Protein AF-A0A6J1XVR6-F1 (afdb_monomer)

Foldseek 3Di:
DVVVVVVVVVVVVVVVVVVPDDDDCVVLCPQLVVLVVVLVVLCVVCPPCSVPRSVPSVVSNVVSVVVVVPPVVVVVVVVVVVVVQVVVCVVPVDHDPPPPPPPPPDD

Mean predicted aligned error: 14.41 Å

Solvent-accessible surface area (backbone atoms only — not comparable to full-atom values): 6376 Å² total; per-residue (Å²): 123,74,68,61,58,55,52,53,53,50,49,52,55,53,53,60,66,62,68,78,75,81,80,80,57,67,71,73,43,45,64,52,55,50,35,49,50,54,33,52,50,42,40,68,76,40,50,95,49,22,81,71,74,35,48,66,40,47,49,53,34,50,52,52,50,49,57,57,68,67,33,66,69,59,50,53,54,55,49,51,53,52,51,52,54,51,49,49,28,72,74,68,72,54,77,70,89,74,68,63,78,68,75,78,83,78,126

InterPro domains:
  IPR013892 Cytochrome c oxidase biogenesis protein Cmc1-like [PF08583] (36-88)

Structure (mmCIF, N/CA/C/O backbone):
data_AF-A0A6J1XVR6-F1
#
_entry.id   AF-A0A6J1XVR6-F1
#
loop_
_atom_site.group_PDB
_atom_site.id
_atom_site.type_symbol
_atom_site.label_atom_id
_atom_site.label_alt_id
_atom_site.label_comp_id
_atom_site.label_asym_id
_atom_site.label_entity_id
_atom_site.label_seq_id
_atom_site.pdbx_PDB_ins_code
_atom_site.Cartn_x
_atom_site.Cartn_y
_atom_site.Cartn_z
_atom_site.occupancy
_atom_site.B_iso_or_equiv
_atom_site.auth_seq_id
_atom_site.auth_comp_id
_atom_site.auth_asym_id
_atom_site.auth_atom_id
_atom_site.pdbx_PDB_model_num
ATOM 1 N N . MET A 1 1 ? 13.854 24.428 33.984 1.00 55.12 1 MET A N 1
ATOM 2 C CA . MET A 1 1 ? 12.504 23.818 34.052 1.00 55.12 1 MET A CA 1
ATOM 3 C C . MET A 1 1 ? 11.944 23.381 32.690 1.00 55.12 1 MET A C 1
ATOM 5 O O . MET A 1 1 ? 11.298 22.349 32.642 1.00 55.12 1 MET A O 1
ATOM 9 N N . PHE A 1 2 ? 12.191 24.102 31.583 1.00 49.22 2 PHE A N 1
ATOM 10 C CA . PHE A 1 2 ? 11.648 23.761 30.248 1.00 49.22 2 PHE A CA 1
ATOM 11 C C . PHE A 1 2 ? 12.325 22.568 29.537 1.00 49.22 2 PHE A C 1
ATOM 13 O O . PHE A 1 2 ? 11.701 21.902 28.718 1.00 49.22 2 PHE A O 1
ATOM 20 N N . LEU A 1 3 ? 13.581 22.253 29.874 1.00 49.91 3 LEU A N 1
ATOM 21 C CA . LEU A 1 3 ? 14.343 21.172 29.227 1.00 49.91 3 LEU A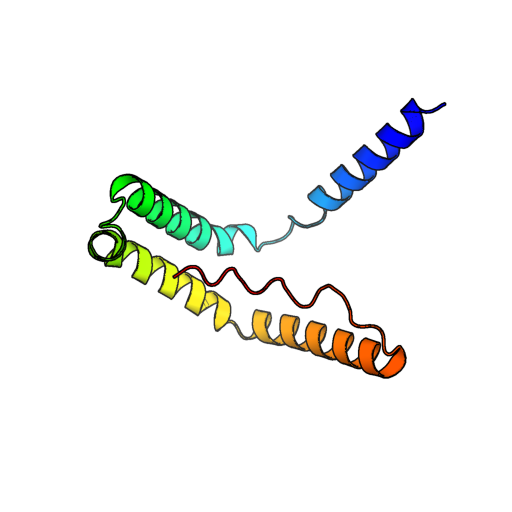 CA 1
ATOM 22 C C . LEU A 1 3 ? 13.936 19.757 29.682 1.00 49.91 3 LEU A C 1
ATOM 24 O O . LEU A 1 3 ? 14.099 18.806 28.925 1.00 49.91 3 LEU A O 1
ATOM 28 N N . PHE A 1 4 ? 13.342 19.609 30.873 1.00 51.22 4 PHE A N 1
ATOM 29 C CA . PHE A 1 4 ? 12.892 18.303 31.381 1.00 51.22 4 PHE A CA 1
ATOM 30 C C . PHE A 1 4 ? 11.621 17.798 30.681 1.00 51.22 4 PHE A C 1
ATOM 32 O O . PHE A 1 4 ? 11.489 16.603 30.428 1.00 51.22 4 PHE A O 1
ATOM 39 N N . PHE A 1 5 ? 10.713 18.703 30.305 1.00 51.16 5 PHE A N 1
ATOM 40 C CA . PHE A 1 5 ? 9.470 18.341 29.615 1.00 51.16 5 PHE A CA 1
ATOM 41 C C . PHE A 1 5 ? 9.711 17.860 28.180 1.00 51.16 5 PHE A C 1
ATOM 43 O O . PHE A 1 5 ? 9.079 16.901 27.739 1.00 51.16 5 PHE A O 1
ATOM 50 N N . LEU A 1 6 ? 10.664 18.468 27.467 1.00 56.34 6 LEU A N 1
ATOM 51 C CA . LEU A 1 6 ? 11.025 18.044 26.112 1.00 56.34 6 LEU A CA 1
ATOM 52 C C . LEU A 1 6 ? 11.727 16.681 26.102 1.00 56.34 6 LEU A C 1
ATOM 54 O O . LEU A 1 6 ? 11.472 15.877 25.209 1.00 56.34 6 LEU A O 1
ATOM 58 N N . TRP A 1 7 ? 12.549 16.382 27.112 1.00 54.12 7 TRP A N 1
ATOM 59 C CA . TRP A 1 7 ? 13.238 15.092 27.189 1.00 54.12 7 TRP A CA 1
ATOM 60 C C . TRP A 1 7 ? 12.288 13.939 27.545 1.00 54.12 7 TRP A C 1
ATOM 62 O O . TRP A 1 7 ? 12.365 12.872 26.938 1.00 54.12 7 TRP A O 1
ATOM 72 N N . GLY A 1 8 ? 11.314 14.180 28.431 1.00 63.34 8 GLY A N 1
ATOM 73 C CA . GLY A 1 8 ? 10.245 13.217 28.720 1.00 63.34 8 GLY A CA 1
ATOM 74 C C . GLY A 1 8 ? 9.364 12.929 27.501 1.00 63.34 8 GLY A C 1
ATOM 75 O O . GLY A 1 8 ? 9.086 11.770 27.196 1.00 63.34 8 GLY A O 1
ATOM 76 N N . TYR A 1 9 ? 8.990 13.965 26.743 1.00 62.47 9 TYR A N 1
ATOM 77 C CA . TYR A 1 9 ? 8.200 13.801 25.519 1.00 62.47 9 TYR A CA 1
ATOM 78 C C . TYR A 1 9 ? 8.978 13.045 24.428 1.00 62.47 9 TYR A C 1
ATOM 80 O O . TYR A 1 9 ? 8.428 12.176 23.751 1.00 62.47 9 TYR A O 1
ATOM 88 N N . PHE A 1 10 ? 10.281 13.311 24.305 1.00 62.94 10 PHE A N 1
ATOM 89 C CA . PHE A 1 10 ? 11.157 12.603 23.373 1.00 62.94 10 PHE A CA 1
ATOM 90 C C . PHE A 1 10 ? 11.314 11.119 23.738 1.00 62.94 10 PHE A C 1
ATOM 92 O O . PHE A 1 10 ? 11.259 10.270 22.851 1.00 62.94 10 PHE A O 1
ATOM 99 N N . TRP A 1 11 ? 11.423 10.785 25.029 1.00 56.62 11 TRP A N 1
ATOM 100 C CA . TRP A 1 11 ? 11.489 9.395 25.495 1.00 56.62 11 TRP A CA 1
ATOM 101 C C . TRP A 1 11 ? 10.161 8.653 25.283 1.00 56.62 11 TRP A C 1
ATOM 103 O O . TRP A 1 11 ? 10.166 7.512 24.831 1.00 56.62 11 TRP A O 1
ATOM 113 N N . VAL A 1 12 ? 9.012 9.300 25.505 1.00 60.44 12 VAL A N 1
ATOM 114 C CA . VAL A 1 12 ? 7.696 8.703 25.207 1.00 60.44 12 VAL A CA 1
ATOM 115 C C . VAL A 1 12 ? 7.548 8.415 23.707 1.00 60.44 12 VAL A C 1
ATOM 117 O O . VAL A 1 12 ? 7.119 7.322 23.338 1.00 60.44 12 VAL A O 1
ATOM 120 N N . ILE A 1 13 ? 7.982 9.328 22.830 1.00 60.88 13 ILE A N 1
ATOM 121 C CA . ILE A 1 13 ? 7.978 9.101 21.374 1.00 60.88 13 ILE A CA 1
ATOM 122 C C . ILE A 1 13 ? 8.949 7.976 20.972 1.00 60.88 13 ILE A C 1
ATOM 124 O O . ILE A 1 13 ? 8.601 7.145 20.127 1.00 60.88 13 ILE A O 1
ATOM 128 N N . LEU A 1 14 ? 10.141 7.905 21.579 1.00 51.47 14 LEU A N 1
ATOM 129 C CA . LEU A 1 14 ? 11.103 6.828 21.315 1.00 51.47 14 LEU A CA 1
ATOM 130 C C . LEU A 1 14 ? 10.565 5.458 21.771 1.00 51.47 14 LEU A C 1
ATOM 132 O O . LEU A 1 14 ? 10.710 4.469 21.053 1.00 51.47 14 LEU A O 1
ATOM 136 N N . SER A 1 15 ? 9.889 5.408 22.922 1.00 48.31 15 SER A N 1
ATOM 137 C CA . SER A 1 15 ? 9.290 4.186 23.472 1.00 48.31 15 SER A CA 1
ATOM 138 C C . SER A 1 15 ? 8.084 3.699 22.660 1.00 48.31 15 SER A C 1
ATOM 140 O O . SER A 1 15 ? 7.932 2.493 22.473 1.00 48.31 15 SER A O 1
ATOM 142 N N . ILE A 1 16 ? 7.272 4.605 22.097 1.00 52.44 16 ILE A N 1
ATOM 143 C CA . ILE A 1 16 ? 6.161 4.233 21.199 1.00 52.44 16 ILE A CA 1
ATOM 144 C C . ILE A 1 16 ? 6.688 3.622 19.888 1.00 52.44 16 ILE A C 1
ATOM 146 O O . ILE A 1 16 ? 6.123 2.642 19.404 1.00 52.44 16 ILE A O 1
ATOM 150 N N . LYS A 1 17 ? 7.798 4.128 19.327 1.00 47.62 17 LYS A N 1
ATOM 151 C CA . LYS A 1 17 ? 8.391 3.552 18.103 1.00 47.62 17 LYS A CA 1
ATOM 152 C C . LYS A 1 17 ? 9.010 2.166 18.314 1.00 47.62 17 LYS A C 1
ATOM 154 O O . LYS A 1 17 ? 9.011 1.364 17.386 1.00 47.62 17 LYS A O 1
ATOM 159 N N . HIS A 1 18 ? 9.517 1.867 19.510 1.00 41.91 18 HIS A N 1
ATOM 160 C CA . HIS A 1 18 ? 10.139 0.572 19.814 1.00 41.91 18 HIS A CA 1
ATOM 161 C C . HIS A 1 18 ? 9.139 -0.552 20.147 1.00 41.91 18 HIS A C 1
ATOM 163 O O . HIS A 1 18 ? 9.501 -1.723 20.040 1.00 41.91 18 HIS A O 1
ATOM 169 N N . GLY A 1 19 ? 7.893 -0.230 20.516 1.00 37.41 19 GLY A N 1
ATOM 170 C CA . GLY A 1 19 ? 6.878 -1.222 20.900 1.00 37.41 19 GLY A CA 1
ATOM 171 C C . GLY A 1 19 ? 6.181 -1.948 19.740 1.00 37.41 19 GLY A C 1
ATOM 172 O O . GLY A 1 19 ? 5.594 -3.000 19.960 1.00 37.41 19 GLY A O 1
ATOM 173 N N . ALA A 1 20 ? 6.254 -1.430 18.510 1.00 39.69 20 ALA A N 1
ATOM 174 C CA . ALA A 1 20 ? 5.499 -1.956 17.363 1.00 39.69 20 ALA A CA 1
ATOM 175 C C . ALA A 1 20 ? 6.274 -2.959 16.485 1.00 39.69 20 ALA A C 1
ATOM 177 O O . ALA A 1 20 ? 5.776 -3.375 15.443 1.00 39.69 20 ALA A O 1
ATOM 178 N N . LEU A 1 21 ? 7.501 -3.336 16.864 1.00 41.22 21 LEU A N 1
ATOM 179 C CA . LEU A 1 21 ? 8.387 -4.114 15.994 1.00 41.22 21 LEU A CA 1
ATOM 180 C C . LEU A 1 21 ? 9.072 -5.281 16.708 1.00 41.22 21 LEU A C 1
ATOM 182 O O . LEU A 1 21 ? 10.275 -5.471 16.566 1.00 41.22 21 LEU A O 1
ATOM 186 N N . LYS A 1 22 ? 8.345 -6.083 17.485 1.00 48.06 22 LYS A N 1
ATOM 187 C CA . LYS A 1 22 ? 8.851 -7.400 17.890 1.00 48.06 22 LYS A CA 1
ATOM 188 C C . LYS A 1 22 ? 7.714 -8.402 17.874 1.00 48.06 22 LYS A C 1
ATOM 190 O O . LYS A 1 22 ? 6.755 -8.216 18.610 1.00 48.06 22 LYS A O 1
ATOM 195 N N . ASN A 1 23 ? 7.860 -9.407 17.002 1.00 44.03 23 ASN A N 1
ATOM 196 C CA . ASN A 1 23 ? 7.479 -10.824 17.140 1.00 44.03 23 ASN A CA 1
ATOM 197 C C . ASN A 1 23 ? 7.080 -11.404 15.763 1.00 44.03 23 ASN A C 1
ATOM 199 O O . ASN A 1 23 ? 5.946 -11.279 15.321 1.00 44.03 23 ASN A O 1
ATOM 203 N N . GLY A 1 24 ? 8.032 -12.027 15.057 1.00 47.25 24 GLY A N 1
ATOM 204 C CA . GLY A 1 24 ? 7.768 -12.977 13.958 1.00 47.25 24 GLY A CA 1
ATOM 205 C C . GLY A 1 24 ? 7.404 -12.428 12.568 1.00 47.25 24 GLY A C 1
ATOM 206 O O . GLY A 1 24 ? 7.782 -13.041 11.576 1.00 47.25 24 GLY A O 1
ATOM 207 N N . VAL A 1 25 ? 6.756 -11.265 12.460 1.00 53.19 25 VAL A N 1
ATOM 208 C CA . VAL A 1 25 ? 6.247 -10.731 11.172 1.00 53.19 25 VAL A CA 1
ATOM 209 C C . VAL A 1 25 ? 7.355 -10.220 10.232 1.00 53.19 25 VAL A C 1
ATOM 211 O O . VAL A 1 25 ? 7.185 -10.202 9.014 1.00 53.19 25 VAL A O 1
ATOM 214 N N . LEU A 1 26 ? 8.528 -9.859 10.765 1.00 53.38 26 LEU A N 1
ATOM 215 C CA . LEU A 1 26 ? 9.610 -9.247 9.981 1.00 53.38 26 LEU A CA 1
ATOM 216 C C . LEU A 1 26 ? 10.154 -10.168 8.871 1.00 53.38 26 LEU A C 1
ATOM 218 O O . LEU A 1 26 ? 10.474 -9.687 7.788 1.00 53.38 26 LEU A O 1
ATOM 222 N N . TRP A 1 27 ? 10.213 -11.484 9.104 1.00 54.59 27 TRP A N 1
ATOM 223 C CA . TRP A 1 27 ? 10.646 -12.450 8.085 1.00 54.59 27 TRP A CA 1
ATOM 224 C C . TRP A 1 27 ? 9.603 -12.640 6.977 1.00 54.59 27 TRP A C 1
ATOM 226 O O . TRP A 1 27 ? 9.977 -12.814 5.823 1.00 54.59 27 TRP A O 1
ATOM 236 N N . ALA A 1 28 ? 8.309 -12.544 7.305 1.00 60.59 28 ALA A N 1
ATOM 237 C CA . ALA A 1 28 ? 7.220 -12.607 6.328 1.00 60.59 28 ALA A CA 1
ATOM 238 C C . ALA A 1 28 ? 7.121 -11.330 5.475 1.00 60.59 28 ALA A C 1
ATOM 240 O O . ALA A 1 28 ? 6.703 -11.391 4.325 1.00 60.59 28 ALA A O 1
ATOM 241 N N . PHE A 1 29 ? 7.550 -10.184 6.015 1.00 66.50 29 PHE A N 1
ATOM 242 C CA . PHE A 1 29 ? 7.607 -8.906 5.295 1.00 66.50 29 PHE A CA 1
ATOM 243 C C . PHE A 1 29 ? 8.882 -8.708 4.467 1.00 66.50 29 PHE A C 1
ATOM 245 O O . PHE A 1 29 ? 8.932 -7.825 3.611 1.00 66.50 29 PHE A O 1
ATOM 252 N N . LEU A 1 30 ? 9.918 -9.517 4.691 1.00 76.88 30 LEU A N 1
ATOM 253 C CA . LEU A 1 30 ? 11.196 -9.390 3.993 1.00 76.88 30 LEU A CA 1
ATOM 254 C C . LEU A 1 30 ? 11.078 -9.545 2.455 1.00 76.88 30 LEU A C 1
ATOM 256 O O . LEU A 1 30 ? 11.676 -8.737 1.740 1.00 76.88 30 LEU A O 1
ATOM 260 N N . PRO A 1 31 ? 10.282 -10.494 1.912 1.00 78.75 31 PRO A N 1
ATOM 261 C CA . PRO A 1 31 ? 10.045 -10.602 0.468 1.00 78.75 31 PRO A CA 1
ATOM 262 C C . PRO A 1 31 ? 9.286 -9.402 -0.114 1.00 78.75 31 PRO A C 1
ATOM 264 O O . PRO A 1 31 ? 9.579 -8.967 -1.232 1.00 78.75 31 PRO A O 1
ATOM 267 N N . LEU A 1 32 ? 8.346 -8.836 0.652 1.00 78.25 32 LEU A N 1
ATOM 268 C CA . LEU A 1 32 ? 7.606 -7.634 0.266 1.00 78.25 32 LEU A CA 1
ATOM 269 C C . LEU A 1 32 ? 8.544 -6.425 0.172 1.00 78.25 32 LEU A C 1
ATOM 271 O O . LEU A 1 32 ? 8.527 -5.704 -0.827 1.00 78.25 32 LEU A O 1
ATOM 275 N N . LEU A 1 33 ? 9.400 -6.240 1.184 1.00 82.25 33 LEU A N 1
ATOM 276 C CA . LEU A 1 33 ? 10.379 -5.154 1.228 1.00 82.25 33 LEU A CA 1
ATOM 277 C C . LEU A 1 33 ? 11.324 -5.214 0.020 1.00 82.25 33 LEU A C 1
ATOM 279 O O . LEU A 1 33 ? 11.577 -4.196 -0.619 1.00 82.25 33 LEU A O 1
ATOM 283 N N . ARG A 1 34 ? 11.778 -6.418 -0.347 1.00 84.69 34 ARG A N 1
ATOM 284 C CA . ARG A 1 34 ? 12.653 -6.611 -1.506 1.00 84.69 34 ARG A CA 1
ATOM 285 C C . ARG A 1 34 ? 11.954 -6.330 -2.838 1.00 84.69 34 ARG A C 1
ATOM 287 O O . ARG A 1 34 ? 12.493 -5.592 -3.656 1.00 84.69 34 ARG A O 1
ATOM 294 N N . SER A 1 35 ? 10.741 -6.851 -3.026 1.00 83.25 35 SER A N 1
ATOM 295 C CA . SER A 1 35 ? 9.947 -6.612 -4.244 1.00 83.25 35 SER A CA 1
ATOM 296 C C . SER A 1 35 ? 9.652 -5.120 -4.448 1.00 83.25 35 SER A C 1
ATOM 298 O O . SER A 1 35 ? 9.655 -4.620 -5.573 1.00 83.25 35 SER A O 1
ATOM 300 N N . TYR A 1 36 ? 9.436 -4.389 -3.351 1.00 86.06 36 TYR A N 1
ATOM 301 C CA . TYR A 1 36 ? 9.236 -2.942 -3.364 1.00 86.06 36 TYR A CA 1
ATOM 302 C C . TYR A 1 36 ? 10.511 -2.167 -3.732 1.00 86.06 36 TYR A C 1
ATOM 304 O O . TYR A 1 36 ? 10.448 -1.220 -4.522 1.00 86.06 36 TYR A O 1
ATOM 312 N N . GLU A 1 37 ? 11.669 -2.556 -3.191 1.00 87.12 37 GLU A N 1
ATOM 313 C CA . GLU A 1 37 ? 12.954 -1.940 -3.542 1.00 87.12 37 GLU A CA 1
ATOM 314 C C . GLU A 1 37 ? 13.301 -2.143 -5.021 1.00 87.12 37 GLU A C 1
ATOM 316 O O . GLU A 1 37 ? 13.677 -1.179 -5.693 1.00 87.12 37 GLU A O 1
ATOM 321 N N . ASP A 1 38 ? 13.104 -3.355 -5.548 1.00 87.56 38 ASP A N 1
ATOM 322 C CA . ASP A 1 38 ? 13.365 -3.682 -6.954 1.00 87.56 38 ASP A CA 1
ATOM 323 C C . ASP A 1 38 ? 12.449 -2.880 -7.899 1.00 87.56 38 ASP A C 1
ATOM 325 O O . ASP A 1 38 ? 12.917 -2.274 -8.870 1.00 87.56 38 ASP A O 1
ATOM 329 N N . PHE A 1 39 ? 11.155 -2.774 -7.571 1.00 86.25 39 PHE A N 1
ATOM 330 C CA . PHE A 1 39 ? 10.210 -1.936 -8.315 1.00 86.25 39 PHE A CA 1
ATOM 331 C C . PHE A 1 39 ? 10.579 -0.447 -8.252 1.00 86.25 39 PHE A C 1
ATOM 333 O O . PHE A 1 39 ? 10.598 0.237 -9.279 1.00 86.25 39 PHE A O 1
ATOM 340 N N . THR A 1 40 ? 10.925 0.059 -7.065 1.00 86.94 40 THR A N 1
ATOM 341 C CA . THR A 1 40 ? 11.313 1.465 -6.870 1.00 86.94 40 THR A CA 1
ATOM 342 C C . THR A 1 40 ? 12.587 1.800 -7.641 1.00 86.94 40 THR A C 1
ATOM 344 O O . THR A 1 40 ? 12.692 2.884 -8.220 1.00 86.94 40 THR A O 1
ATOM 347 N N . LYS A 1 41 ? 13.549 0.873 -7.680 1.00 90.38 41 LYS A N 1
ATOM 348 C CA . LYS A 1 41 ? 14.779 1.016 -8.458 1.00 90.38 41 LYS A CA 1
ATOM 349 C C . LYS A 1 41 ? 14.476 1.088 -9.954 1.00 90.38 41 LYS A C 1
ATOM 351 O O . LYS A 1 41 ? 14.873 2.054 -10.598 1.00 90.38 41 LYS A O 1
ATOM 356 N N . CYS A 1 42 ? 13.669 0.161 -10.476 1.00 87.44 42 CYS A N 1
ATOM 357 C CA . CYS A 1 42 ? 13.254 0.194 -11.879 1.00 87.44 42 CYS A CA 1
ATOM 358 C C . CYS A 1 42 ? 12.513 1.494 -12.240 1.00 87.44 42 CYS A C 1
ATOM 360 O O . CYS A 1 42 ? 12.760 2.077 -13.298 1.00 87.44 42 CYS A O 1
ATOM 362 N N . CYS A 1 43 ? 11.639 1.987 -11.354 1.00 85.44 43 CYS A N 1
ATOM 363 C CA . CYS A 1 43 ? 10.908 3.237 -11.566 1.00 85.44 43 CYS A CA 1
ATOM 364 C C . CYS A 1 43 ? 11.837 4.453 -11.655 1.00 85.44 43 CYS A C 1
ATOM 366 O O . CYS A 1 43 ? 11.643 5.308 -12.519 1.00 85.44 43 CYS A O 1
ATOM 368 N N . LYS A 1 44 ? 12.857 4.518 -10.791 1.00 86.50 44 LYS A N 1
ATOM 369 C CA . LYS A 1 44 ? 13.860 5.594 -10.808 1.00 86.50 44 LYS A CA 1
ATOM 370 C C . LYS A 1 44 ? 14.707 5.567 -12.080 1.00 86.50 44 LYS A C 1
ATOM 372 O O . LYS A 1 44 ? 14.963 6.625 -12.645 1.00 86.50 44 LYS A O 1
ATOM 377 N N . ASP A 1 45 ? 15.068 4.378 -12.556 1.00 87.44 45 ASP A N 1
ATOM 378 C CA . ASP A 1 45 ? 15.925 4.211 -13.737 1.00 87.44 45 ASP A CA 1
ATOM 379 C C . ASP A 1 45 ? 15.158 4.409 -15.060 1.00 87.44 45 ASP A C 1
ATOM 381 O O . ASP A 1 45 ? 15.719 4.849 -16.064 1.00 87.44 45 ASP A O 1
ATOM 385 N N . SER A 1 46 ? 13.860 4.093 -15.079 1.00 82.31 46 SER A N 1
ATOM 386 C CA . SER A 1 46 ? 13.038 4.100 -16.299 1.00 82.31 46 SER A CA 1
ATOM 387 C C . SER A 1 46 ? 12.338 5.433 -16.579 1.00 82.31 46 SER A C 1
ATOM 389 O O . SER A 1 46 ? 11.882 5.647 -17.708 1.00 82.31 46 SER A O 1
ATOM 391 N N . GLY A 1 47 ? 12.233 6.317 -15.579 1.00 81.88 47 GLY A N 1
ATOM 392 C CA . GLY A 1 47 ? 11.554 7.609 -15.697 1.00 81.88 47 GLY A CA 1
ATOM 393 C C . GLY A 1 47 ? 10.159 7.466 -16.313 1.00 81.88 47 GLY A C 1
ATOM 394 O O . GLY A 1 47 ? 9.392 6.591 -15.932 1.00 81.88 47 GLY A O 1
ATOM 395 N N . ILE A 1 48 ? 9.849 8.259 -17.341 1.00 79.62 48 ILE A N 1
ATOM 396 C CA . ILE A 1 48 ? 8.537 8.271 -18.025 1.00 79.62 48 ILE A CA 1
ATOM 397 C C . ILE A 1 48 ? 8.150 6.897 -18.620 1.00 79.62 48 ILE A C 1
ATOM 399 O O . ILE A 1 48 ? 6.968 6.589 -18.759 1.00 79.62 48 ILE A O 1
ATOM 403 N N . LEU A 1 49 ? 9.121 6.032 -18.939 1.00 80.38 49 LEU A N 1
ATOM 404 C CA . LEU A 1 49 ? 8.870 4.703 -19.516 1.00 80.38 49 LEU A CA 1
ATOM 405 C C . LEU A 1 49 ? 8.672 3.599 -18.462 1.00 80.38 49 LEU A C 1
ATOM 407 O O . LEU A 1 49 ? 8.589 2.420 -18.821 1.00 80.38 49 LEU A O 1
ATOM 411 N N . MET A 1 50 ? 8.566 3.957 -17.177 1.00 80.38 50 MET A N 1
ATOM 412 C CA . MET A 1 50 ? 8.388 3.028 -16.051 1.00 80.38 50 MET A CA 1
ATOM 413 C C . MET A 1 50 ? 7.233 2.042 -16.250 1.00 80.38 50 MET A C 1
ATOM 415 O O . MET A 1 50 ? 7.385 0.850 -16.004 1.00 80.38 50 MET A O 1
ATOM 419 N N . VAL A 1 51 ? 6.103 2.500 -16.792 1.00 77.50 51 VAL A N 1
ATOM 420 C CA . VAL A 1 51 ? 4.906 1.668 -16.974 1.00 77.50 51 VAL A CA 1
ATOM 421 C C . VAL A 1 51 ? 5.134 0.547 -17.992 1.00 77.50 51 VAL A C 1
ATOM 423 O O . VAL A 1 51 ? 4.485 -0.489 -17.908 1.00 77.50 51 VAL A O 1
ATOM 426 N N . VAL A 1 52 ? 6.045 0.718 -18.951 1.00 81.69 52 VAL A N 1
ATOM 427 C CA . VAL A 1 52 ? 6.333 -0.298 -19.977 1.00 81.69 52 VAL A CA 1
ATOM 428 C C . VAL A 1 52 ? 7.508 -1.177 -19.558 1.00 81.69 52 VAL A C 1
ATOM 430 O O . VAL A 1 52 ? 7.431 -2.396 -19.691 1.00 81.69 52 VAL A O 1
ATOM 433 N N . LYS A 1 53 ? 8.576 -0.572 -19.026 1.00 81.94 53 LYS A N 1
ATOM 434 C CA . LYS A 1 53 ? 9.808 -1.290 -18.679 1.00 81.94 53 LYS A CA 1
ATOM 435 C C . LYS A 1 53 ? 9.704 -2.068 -17.368 1.00 81.94 53 LYS A C 1
ATOM 437 O O . LYS A 1 53 ? 10.218 -3.175 -17.308 1.00 81.94 53 LYS A O 1
ATOM 442 N N . CYS A 1 54 ? 8.978 -1.550 -16.376 1.00 88.81 54 CYS A N 1
ATOM 443 C CA . CYS A 1 54 ? 8.893 -2.145 -15.037 1.00 88.81 54 CYS A CA 1
ATOM 444 C C . CYS A 1 54 ? 7.688 -3.080 -14.850 1.00 88.81 54 CYS A C 1
ATOM 446 O O . CYS A 1 54 ? 7.187 -3.260 -13.738 1.00 88.81 54 CYS A O 1
ATOM 448 N N . ARG A 1 55 ? 7.143 -3.639 -15.942 1.00 86.81 55 ARG A N 1
ATOM 449 C CA . ARG A 1 55 ? 5.942 -4.495 -15.894 1.00 86.81 55 ARG A CA 1
ATOM 450 C C . ARG A 1 55 ? 6.162 -5.760 -15.070 1.00 86.81 55 ARG A C 1
ATOM 452 O O . ARG A 1 55 ? 5.238 -6.187 -14.385 1.00 86.81 55 ARG A O 1
ATOM 459 N N . LYS A 1 56 ? 7.364 -6.330 -15.141 1.00 88.75 56 LYS A N 1
ATOM 460 C CA . LYS A 1 56 ? 7.731 -7.583 -14.475 1.00 88.75 56 LYS A CA 1
ATOM 461 C C . LYS A 1 56 ? 7.883 -7.394 -12.964 1.00 88.75 56 LYS A C 1
ATOM 463 O O . LYS A 1 56 ? 7.396 -8.192 -12.173 1.00 88.75 56 LYS A O 1
ATOM 468 N N . GLU A 1 57 ? 8.533 -6.312 -12.568 1.00 87.38 57 GLU A N 1
ATOM 469 C CA . GLU A 1 57 ? 8.738 -5.917 -11.178 1.00 87.38 57 GLU A CA 1
ATOM 470 C C . GLU A 1 57 ? 7.395 -5.529 -10.547 1.00 87.38 57 GLU A C 1
ATOM 472 O O . GLU A 1 57 ? 7.102 -5.910 -9.417 1.00 87.38 57 GLU A O 1
ATOM 477 N N . ASN A 1 58 ? 6.531 -4.852 -11.313 1.00 86.44 58 ASN A N 1
ATOM 478 C CA . ASN A 1 58 ? 5.180 -4.513 -10.875 1.00 86.44 58 ASN A CA 1
ATOM 479 C C . ASN A 1 58 ? 4.285 -5.753 -10.704 1.00 86.44 58 ASN A C 1
ATOM 481 O O . ASN A 1 58 ? 3.529 -5.827 -9.737 1.00 86.44 58 ASN A O 1
ATOM 485 N N . SER A 1 59 ? 4.355 -6.745 -11.604 1.00 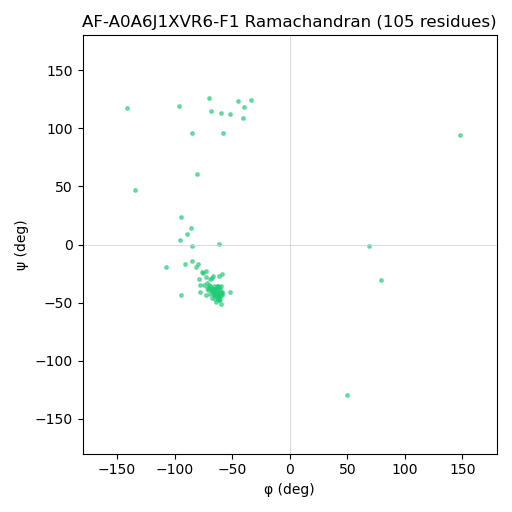87.44 59 SER A N 1
ATOM 486 C CA . SER A 1 59 ? 3.576 -7.982 -11.443 1.00 87.44 59 SER A CA 1
ATOM 487 C C . SER A 1 59 ? 4.026 -8.770 -10.214 1.00 87.44 59 SER A C 1
ATOM 489 O O . SER A 1 59 ? 3.178 -9.170 -9.423 1.00 87.44 59 SER A O 1
ATOM 491 N N . ALA A 1 60 ? 5.339 -8.891 -9.991 1.00 87.62 60 ALA A N 1
ATOM 492 C CA . ALA A 1 60 ? 5.887 -9.559 -8.810 1.00 87.62 60 ALA A CA 1
ATOM 493 C C . ALA A 1 60 ? 5.480 -8.858 -7.499 1.00 87.62 60 ALA A C 1
ATOM 495 O O . ALA A 1 60 ? 5.033 -9.507 -6.552 1.00 87.62 60 ALA A O 1
ATOM 496 N N . LEU A 1 61 ? 5.559 -7.522 -7.458 1.00 87.00 61 LEU A N 1
ATOM 497 C CA . LEU A 1 61 ? 5.104 -6.737 -6.309 1.00 87.00 61 LEU A CA 1
ATOM 498 C C . LEU A 1 61 ? 3.600 -6.920 -6.064 1.00 87.00 61 LEU A C 1
ATOM 500 O O . LEU A 1 61 ? 3.172 -7.110 -4.924 1.00 87.00 61 LEU A O 1
ATOM 504 N N . LYS A 1 62 ? 2.794 -6.894 -7.132 1.00 85.88 62 LYS A N 1
ATOM 505 C CA . LYS A 1 62 ? 1.343 -7.072 -7.047 1.00 85.88 62 LYS A CA 1
ATOM 506 C C . LYS A 1 62 ? 0.968 -8.461 -6.541 1.00 85.88 62 LYS A C 1
ATOM 508 O O . LYS A 1 62 ? 0.064 -8.566 -5.716 1.00 85.88 62 LYS A O 1
ATOM 513 N N . GLU A 1 63 ? 1.641 -9.508 -7.002 1.00 87.12 63 GLU A N 1
ATOM 514 C CA . GLU A 1 63 ? 1.421 -10.881 -6.537 1.00 87.12 63 GLU A CA 1
ATOM 515 C C . GLU A 1 63 ? 1.735 -11.019 -5.044 1.00 87.12 63 GLU A C 1
ATOM 517 O O . GLU A 1 63 ? 0.904 -11.527 -4.290 1.00 87.12 63 GLU A O 1
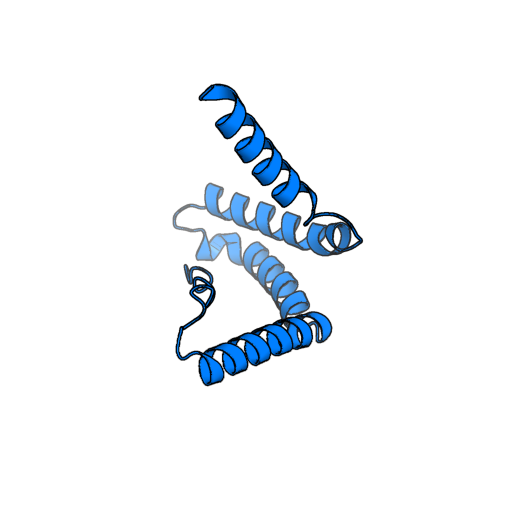ATOM 522 N N . CYS A 1 64 ? 2.872 -10.476 -4.598 1.00 84.75 64 CYS A N 1
ATOM 523 C CA . CYS A 1 64 ? 3.257 -10.486 -3.188 1.00 84.75 64 CYS A CA 1
ATOM 524 C C . CYS A 1 64 ? 2.239 -9.738 -2.309 1.00 84.75 64 CYS A C 1
ATOM 526 O O . CYS A 1 64 ? 1.765 -10.281 -1.312 1.00 84.75 64 CYS 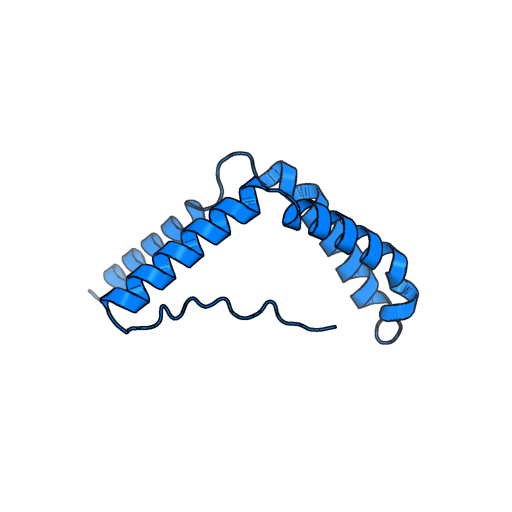A O 1
ATOM 528 N N . LEU A 1 65 ? 1.823 -8.532 -2.712 1.00 82.69 65 LEU A N 1
ATOM 529 C CA . LEU A 1 65 ? 0.781 -7.776 -2.008 1.00 82.69 65 LEU A CA 1
ATOM 530 C C . LEU A 1 65 ? -0.548 -8.535 -1.970 1.00 82.69 65 LEU A C 1
ATOM 532 O O . LEU A 1 65 ? -1.191 -8.599 -0.927 1.00 82.69 65 LEU A O 1
ATOM 536 N N . THR A 1 66 ? -0.956 -9.127 -3.094 1.00 83.25 66 THR A N 1
ATOM 537 C CA . THR A 1 66 ? -2.224 -9.864 -3.199 1.00 83.25 66 THR A CA 1
ATOM 538 C C . THR A 1 66 ? -2.238 -11.078 -2.272 1.00 83.25 66 THR A C 1
ATOM 540 O O . THR A 1 66 ? -3.263 -11.351 -1.653 1.00 83.25 66 THR A O 1
ATOM 543 N N . ALA A 1 67 ? -1.105 -11.767 -2.111 1.00 84.06 67 ALA A N 1
ATOM 544 C CA . ALA A 1 67 ? -0.981 -12.865 -1.157 1.00 84.06 67 ALA A CA 1
ATOM 545 C C . ALA A 1 67 ? -1.237 -12.407 0.289 1.00 84.06 67 ALA A C 1
ATOM 547 O O . ALA A 1 67 ? -1.966 -13.079 1.013 1.00 84.06 67 ALA A O 1
ATOM 548 N N . HIS A 1 68 ? -0.715 -11.241 0.685 1.00 75.81 68 HIS A N 1
ATOM 549 C CA . HIS A 1 68 ? -0.967 -10.672 2.014 1.00 75.81 68 HIS A CA 1
ATOM 550 C C . HIS A 1 68 ? -2.404 -10.161 2.185 1.00 75.81 68 HIS 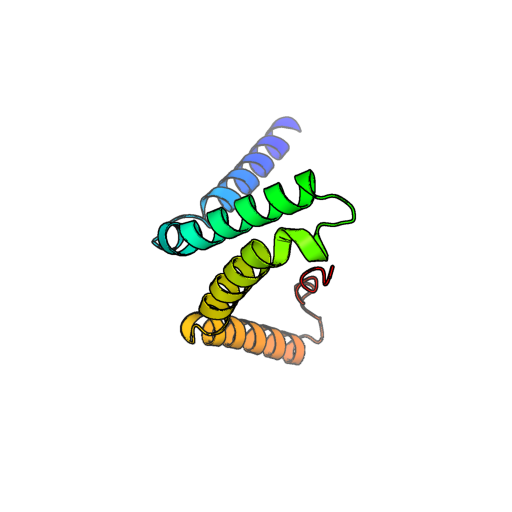A C 1
ATOM 552 O O . HIS A 1 68 ? -3.000 -10.358 3.238 1.00 75.81 68 HIS A O 1
ATOM 558 N N . TYR A 1 69 ? -2.990 -9.536 1.160 1.00 73.12 69 TYR A N 1
ATOM 559 C CA . TYR A 1 69 ? -4.383 -9.076 1.218 1.00 73.12 69 TYR A CA 1
ATOM 560 C C . TYR A 1 69 ? -5.397 -10.222 1.279 1.00 73.12 69 TYR A C 1
ATOM 562 O O . TYR A 1 69 ? -6.476 -10.046 1.841 1.00 73.12 69 TYR A O 1
ATOM 570 N N . ASN A 1 70 ? -5.059 -11.379 0.709 1.00 78.31 70 ASN A N 1
ATOM 571 C CA . ASN A 1 70 ? -5.899 -12.572 0.743 1.00 78.31 70 ASN A CA 1
ATOM 572 C C . ASN A 1 70 ? -5.705 -13.410 2.016 1.00 78.31 70 ASN A C 1
ATOM 574 O O . ASN A 1 70 ? -6.380 -14.428 2.160 1.00 78.31 70 ASN A O 1
ATOM 578 N N . ASP A 1 71 ? -4.804 -13.015 2.924 1.00 81.31 71 ASP A N 1
ATOM 579 C CA . ASP A 1 71 ? -4.630 -13.704 4.198 1.00 81.31 71 ASP A CA 1
ATOM 580 C C . ASP A 1 71 ? -5.877 -13.487 5.082 1.00 81.31 71 ASP A C 1
ATOM 582 O O . ASP A 1 71 ? -6.169 -12.352 5.486 1.00 81.31 71 ASP A O 1
ATOM 586 N N . PRO A 1 72 ? -6.640 -14.550 5.402 1.00 80.44 72 PRO A N 1
ATOM 587 C CA . PRO A 1 72 ? -7.851 -14.432 6.208 1.00 80.44 72 PRO A CA 1
ATOM 588 C C . PRO A 1 72 ? -7.578 -13.897 7.619 1.00 80.44 72 PRO A C 1
ATOM 590 O O . PRO A 1 72 ? -8.460 -13.260 8.198 1.00 80.44 72 PRO A O 1
ATOM 593 N N . ALA A 1 73 ? -6.373 -14.106 8.166 1.00 82.06 73 ALA A N 1
ATOM 594 C CA . ALA A 1 73 ? -6.014 -13.584 9.483 1.00 82.06 73 ALA A CA 1
ATOM 595 C C . ALA A 1 73 ? -5.970 -12.047 9.485 1.00 82.06 73 ALA A C 1
ATOM 597 O O . ALA A 1 73 ? -6.533 -11.410 10.376 1.00 82.06 73 ALA A O 1
ATOM 598 N N . PHE A 1 74 ? -5.373 -11.454 8.448 1.00 77.69 74 PHE A N 1
ATOM 599 C CA . PHE A 1 74 ? -5.295 -10.002 8.289 1.00 77.69 74 PHE A CA 1
ATOM 600 C C . PHE A 1 74 ? -6.677 -9.375 8.055 1.00 77.69 74 PHE A C 1
ATOM 602 O O . PHE A 1 74 ? -7.008 -8.336 8.633 1.00 77.69 74 PHE A O 1
ATOM 609 N N . TYR A 1 75 ? -7.515 -10.026 7.241 1.00 78.50 75 TYR A N 1
ATOM 610 C CA . TYR A 1 75 ? -8.870 -9.548 6.971 1.00 78.50 75 TYR A CA 1
ATOM 611 C C . TYR A 1 75 ? -9.737 -9.504 8.236 1.00 78.50 75 TYR A C 1
ATOM 613 O O . TYR A 1 75 ? -10.407 -8.499 8.484 1.00 78.50 75 TYR A O 1
ATOM 621 N N . GLU A 1 76 ? -9.724 -10.568 9.044 1.00 85.94 76 GLU A N 1
ATOM 622 C CA . GLU A 1 76 ? -10.527 -10.616 10.269 1.00 85.94 76 GLU A CA 1
ATOM 623 C C . GLU A 1 76 ? -10.040 -9.607 11.318 1.00 85.94 76 GLU A C 1
ATOM 625 O O . GLU A 1 76 ? -10.869 -8.950 11.947 1.00 85.94 76 GLU A O 1
ATOM 630 N N . GLU A 1 77 ? -8.728 -9.389 11.456 1.00 83.62 77 GLU A N 1
ATOM 631 C CA . GLU A 1 77 ? -8.191 -8.349 12.345 1.00 83.62 77 GLU A CA 1
ATOM 632 C C . GLU A 1 77 ? -8.693 -6.950 11.944 1.00 83.62 77 GLU A C 1
ATOM 634 O O . GLU A 1 77 ? -9.294 -6.238 12.757 1.00 83.62 77 GLU A O 1
ATOM 639 N N . CYS A 1 78 ? -8.547 -6.591 10.664 1.00 82.62 78 CYS A N 1
ATOM 640 C CA . CYS A 1 78 ? -9.021 -5.313 10.126 1.00 82.62 78 CYS A CA 1
ATOM 641 C C . CYS A 1 78 ? -10.544 -5.152 10.254 1.00 82.62 78 CYS A C 1
ATOM 643 O O . CYS A 1 78 ? -11.052 -4.061 10.527 1.00 82.62 78 CYS A O 1
ATOM 645 N N . LYS A 1 79 ? -11.297 -6.238 10.064 1.00 85.81 79 LYS A N 1
ATOM 646 C CA . LYS A 1 79 ? -12.756 -6.253 10.207 1.00 85.81 79 LYS A CA 1
ATOM 647 C C . LYS A 1 79 ? -13.180 -6.008 11.651 1.00 85.81 79 LYS A C 1
ATOM 649 O O . LYS A 1 79 ? -14.100 -5.223 11.878 1.00 85.81 79 LYS A O 1
ATOM 654 N N . MET A 1 80 ? -12.515 -6.633 12.617 1.00 88.12 80 MET A N 1
ATOM 655 C CA . MET A 1 80 ? -12.803 -6.418 14.035 1.00 88.12 80 MET A CA 1
ATOM 656 C C . MET A 1 80 ? -12.494 -4.981 14.462 1.00 88.12 80 MET A C 1
ATOM 658 O O . MET A 1 80 ? -13.305 -4.368 15.161 1.00 88.12 80 MET A O 1
ATOM 662 N N . GLU A 1 81 ? -11.383 -4.411 13.990 1.00 85.00 81 GLU A N 1
ATOM 663 C CA . GLU A 1 81 ? -11.055 -3.001 14.227 1.00 85.00 81 GLU A CA 1
ATOM 664 C C . GLU A 1 81 ? -12.122 -2.069 13.628 1.00 85.00 81 GLU A C 1
ATOM 666 O O . GLU A 1 81 ? -12.665 -1.215 14.332 1.00 85.00 81 GLU A O 1
ATOM 671 N N . TYR A 1 82 ? -12.523 -2.298 12.372 1.00 81.81 82 TYR A N 1
ATOM 672 C CA . TYR A 1 82 ? -13.578 -1.525 11.709 1.00 81.81 82 TYR A CA 1
ATOM 673 C C . TYR A 1 82 ? -14.925 -1.589 12.448 1.00 81.81 82 TYR A C 1
ATOM 675 O O . TYR A 1 82 ? -15.615 -0.575 12.595 1.00 81.81 82 TYR A O 1
ATOM 683 N N . LEU A 1 83 ? -15.326 -2.777 12.913 1.00 88.44 83 LEU A N 1
ATOM 684 C CA . LEU A 1 83 ? -16.576 -2.954 13.656 1.00 88.44 83 LEU A CA 1
ATOM 685 C C . LEU A 1 83 ? -16.543 -2.204 14.988 1.00 88.44 83 LEU A C 1
ATOM 687 O O . LEU A 1 83 ? -17.512 -1.518 15.320 1.00 88.44 83 LEU A O 1
ATOM 691 N N . LYS A 1 84 ? -15.418 -2.263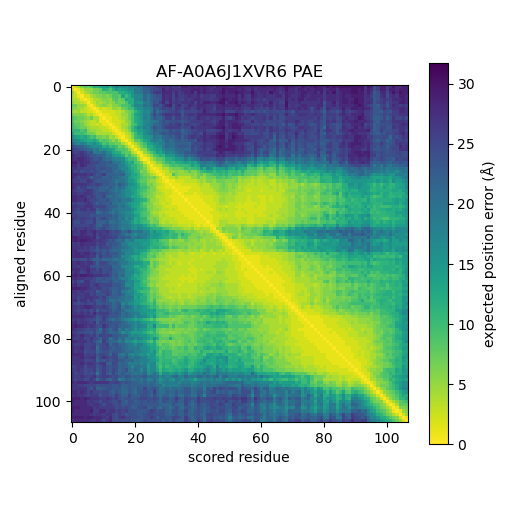 15.703 1.00 88.81 84 LYS A N 1
ATOM 692 C CA . LYS A 1 84 ? -15.223 -1.536 16.958 1.00 88.81 84 LYS A CA 1
ATOM 693 C C . LYS A 1 84 ? -15.325 -0.022 16.759 1.00 88.81 84 LYS A C 1
ATOM 695 O O . LYS A 1 84 ? -16.087 0.634 17.468 1.00 88.81 84 LYS A O 1
ATOM 700 N N . GLU A 1 85 ? -14.650 0.526 15.748 1.00 84.25 85 GLU A N 1
ATOM 701 C CA . GLU A 1 85 ? -14.757 1.954 15.415 1.00 84.25 85 GLU A CA 1
ATOM 702 C C . GLU A 1 85 ? -16.197 2.351 15.055 1.00 84.25 85 GLU A C 1
ATOM 704 O O . GLU A 1 85 ? -16.682 3.421 15.433 1.00 84.25 85 GLU A O 1
ATOM 709 N N . ARG A 1 86 ? -16.921 1.478 14.343 1.00 86.62 86 ARG A N 1
ATOM 710 C CA . ARG A 1 86 ? -18.322 1.716 13.977 1.00 86.62 86 ARG A CA 1
ATOM 711 C C . ARG A 1 86 ? -19.242 1.725 15.197 1.00 86.62 86 ARG A C 1
ATOM 713 O O . ARG A 1 86 ? -20.180 2.523 15.242 1.00 86.62 86 ARG A O 1
ATOM 720 N N . GLU A 1 87 ? -19.012 0.852 16.170 1.00 89.38 87 GLU A N 1
ATOM 721 C CA . GLU A 1 87 ? -19.751 0.855 17.434 1.00 89.38 87 GLU A CA 1
ATOM 722 C C . GLU A 1 87 ? -19.470 2.112 18.257 1.00 89.38 87 GLU A C 1
ATOM 724 O O . GLU A 1 87 ? -20.400 2.717 18.792 1.00 89.38 87 GLU A O 1
ATOM 729 N N . GLU A 1 88 ? -18.212 2.544 18.320 1.00 87.56 88 GLU A N 1
ATOM 730 C CA . GLU A 1 88 ? -17.812 3.786 18.986 1.00 87.56 88 GLU A CA 1
ATOM 731 C C . GLU A 1 88 ? -18.461 5.007 18.321 1.00 87.56 88 GLU A C 1
ATOM 733 O O . GLU A 1 88 ? -19.003 5.871 19.018 1.00 87.56 88 GLU A O 1
ATOM 738 N N . PHE A 1 89 ? -18.518 5.037 16.985 1.00 87.44 89 PHE A N 1
ATOM 739 C CA . PHE A 1 89 ? -19.237 6.070 16.239 1.00 87.44 89 PHE A CA 1
ATOM 740 C C . PHE A 1 89 ? -20.742 6.058 16.534 1.00 87.44 89 PHE A C 1
ATOM 742 O O . PHE A 1 89 ? -21.335 7.115 16.729 1.00 87.44 89 PHE A O 1
ATOM 749 N N . ARG A 1 90 ? -21.372 4.878 16.622 1.00 86.88 90 ARG A N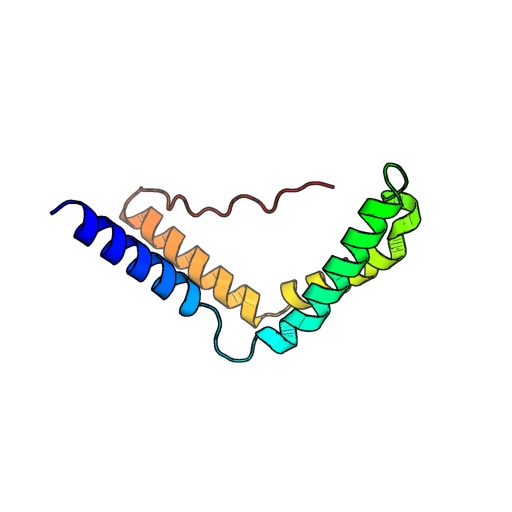 1
ATOM 750 C CA . ARG A 1 90 ? -22.796 4.760 16.989 1.00 86.88 90 ARG A CA 1
ATOM 751 C C . ARG A 1 90 ? -23.082 5.256 18.407 1.00 86.88 90 ARG A C 1
ATOM 753 O O . ARG A 1 90 ? -24.147 5.817 18.633 1.00 86.88 90 ARG A O 1
ATOM 760 N N . LYS A 1 91 ? -22.155 5.042 19.346 1.00 89.88 91 LYS A N 1
ATOM 761 C CA . LYS A 1 91 ? -22.299 5.456 20.752 1.00 89.88 91 LYS A CA 1
ATOM 762 C C . LYS A 1 91 ? -22.036 6.947 20.961 1.00 89.88 91 LYS A C 1
ATOM 764 O O . LYS A 1 91 ? -22.731 7.578 21.745 1.00 89.88 91 LYS A O 1
ATOM 769 N N . THR A 1 92 ? -21.020 7.496 20.297 1.00 87.88 92 THR A N 1
ATOM 770 C CA . THR A 1 92 ? -20.511 8.850 20.583 1.00 87.88 92 THR A CA 1
ATOM 771 C C . THR A 1 92 ? -20.854 9.880 19.511 1.00 87.88 92 THR A C 1
ATOM 773 O O . THR A 1 92 ? -20.783 11.076 19.774 1.00 87.88 92 THR A O 1
ATOM 776 N N . GLY A 1 93 ? -21.196 9.448 18.294 1.00 82.50 93 GLY A N 1
ATOM 777 C CA . GLY A 1 93 ? -21.404 10.321 17.134 1.00 82.50 93 GLY A CA 1
ATOM 778 C C . GLY A 1 93 ? -20.126 10.980 16.598 1.00 82.50 93 GLY A C 1
ATOM 779 O O . GLY A 1 93 ? -20.186 11.707 15.606 1.00 82.50 93 GLY A O 1
ATOM 780 N N . ILE A 1 94 ? -18.966 10.739 17.218 1.00 81.12 94 ILE A N 1
ATOM 781 C CA . ILE A 1 94 ? -17.696 11.362 16.842 1.00 81.12 94 ILE A CA 1
ATOM 782 C C . ILE A 1 94 ? -16.939 10.400 15.923 1.00 81.12 94 ILE A C 1
ATOM 784 O O . ILE A 1 94 ? -16.622 9.284 16.333 1.00 81.12 94 ILE A O 1
ATOM 788 N N . PRO A 1 95 ? -16.632 10.790 14.673 1.00 74.50 95 PRO A N 1
ATOM 789 C CA . PRO A 1 95 ? -15.881 9.933 13.771 1.00 74.50 95 PRO A CA 1
ATOM 790 C C . PRO A 1 95 ? -14.434 9.809 14.247 1.00 74.50 95 PRO A C 1
ATOM 792 O O . PRO A 1 95 ? -13.728 10.812 14.397 1.00 74.50 95 PRO A O 1
ATOM 795 N N . THR A 1 96 ? -13.958 8.576 14.412 1.00 71.06 96 THR A N 1
ATOM 796 C CA . THR A 1 96 ? -12.534 8.305 14.600 1.00 71.06 96 THR A CA 1
ATOM 797 C C . THR A 1 96 ? -11.800 8.823 13.360 1.00 71.06 96 THR A C 1
ATOM 799 O O . THR A 1 96 ? -11.985 8.330 12.247 1.00 71.06 96 THR A O 1
ATOM 802 N N . LYS A 1 97 ? -10.967 9.863 13.519 1.00 63.28 97 LYS A N 1
ATOM 803 C CA . LYS A 1 97 ? -10.184 10.491 12.426 1.00 63.28 97 LYS A CA 1
ATOM 804 C C . LYS A 1 97 ? -9.185 9.533 11.749 1.00 63.28 97 LYS A C 1
ATOM 806 O O . LYS A 1 97 ? -8.479 9.938 10.833 1.00 63.28 97 LYS A O 1
ATOM 811 N N . LYS A 1 98 ? -9.138 8.274 12.190 1.00 59.97 98 LYS A N 1
ATOM 812 C CA . LYS A 1 98 ? -8.333 7.176 11.658 1.00 59.97 98 LYS A CA 1
ATOM 813 C C . LYS A 1 98 ? -8.992 6.427 10.502 1.00 59.97 98 LYS A C 1
ATOM 815 O O . LYS A 1 98 ? -8.502 5.36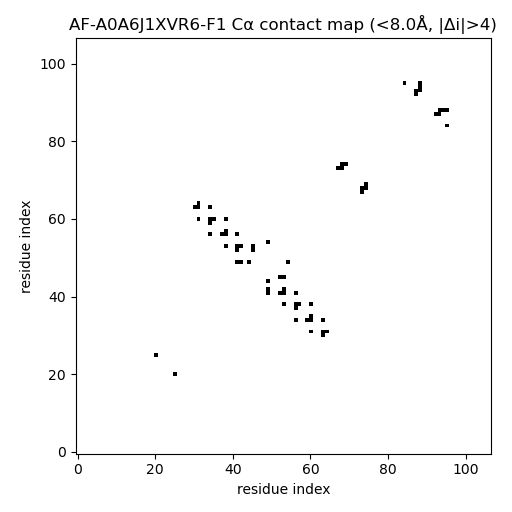4 10.150 1.00 59.97 98 LYS A O 1
ATOM 820 N N . ARG A 1 99 ? -10.054 6.959 9.874 1.00 55.66 99 ARG A N 1
ATOM 821 C CA . ARG A 1 99 ? -10.506 6.441 8.573 1.00 55.66 99 ARG A CA 1
ATOM 822 C C . ARG A 1 99 ? -9.320 6.572 7.623 1.00 55.66 99 ARG A C 1
ATOM 824 O O . ARG A 1 99 ? -9.056 7.676 7.151 1.00 55.66 99 ARG A O 1
ATOM 831 N N . LEU A 1 100 ? -8.578 5.472 7.488 1.00 57.44 100 LEU A N 1
ATOM 832 C CA . LEU A 1 100 ? -7.255 5.361 6.891 1.00 57.44 100 LEU A CA 1
ATOM 833 C C . LEU A 1 100 ? -7.139 6.360 5.751 1.00 57.44 100 LEU A C 1
ATOM 835 O O . LEU A 1 100 ? -7.997 6.364 4.862 1.00 57.44 100 LEU A O 1
ATOM 839 N N . GLN A 1 101 ? -6.118 7.227 5.808 1.00 51.59 101 GLN A N 1
ATOM 840 C CA . GLN A 1 101 ? -5.641 7.925 4.617 1.00 51.59 101 GLN A CA 1
ATOM 841 C C . GLN A 1 101 ? -5.665 6.875 3.517 1.00 51.59 101 GLN A C 1
ATOM 843 O O . GLN A 1 101 ? -4.945 5.881 3.626 1.00 51.59 101 GLN A O 1
ATOM 848 N N . LYS A 1 102 ? -6.603 7.014 2.566 1.00 49.28 102 LYS A N 1
ATOM 849 C CA . LYS A 1 102 ? -6.733 6.083 1.448 1.00 49.28 102 LYS A CA 1
ATOM 850 C C . LYS A 1 102 ? -5.311 5.867 0.965 1.00 49.28 102 LYS A C 1
ATOM 852 O O . LYS A 1 102 ? -4.646 6.877 0.721 1.00 49.28 102 LYS A O 1
ATOM 857 N N . LEU A 1 103 ? -4.842 4.612 0.926 1.00 51.62 103 LEU A N 1
ATOM 858 C CA . LEU A 1 103 ? -3.548 4.293 0.322 1.00 51.62 103 LEU A CA 1
ATOM 859 C C . LEU A 1 103 ? -3.450 5.164 -0.929 1.00 51.62 103 LEU A C 1
ATOM 861 O O . LEU A 1 103 ? -4.396 5.100 -1.729 1.00 51.62 103 LEU A O 1
ATOM 865 N N . PRO A 1 104 ? -2.452 6.069 -1.023 1.00 42.16 104 PRO A N 1
ATOM 866 C CA . PRO A 1 104 ? -2.404 7.034 -2.102 1.00 42.16 104 PRO A CA 1
ATOM 867 C C . PRO A 1 104 ? -2.536 6.234 -3.382 1.00 42.16 104 PRO A C 1
ATOM 869 O O . PRO A 1 104 ? -1.708 5.383 -3.694 1.00 42.16 104 PRO A O 1
ATOM 872 N N . THR A 1 105 ? -3.662 6.425 -4.060 1.00 46.97 105 THR A N 1
ATOM 873 C CA . THR A 1 105 ? -3.979 5.710 -5.286 1.00 46.97 105 THR A CA 1
ATOM 874 C C . THR A 1 105 ? -3.223 6.434 -6.391 1.00 46.97 105 THR A C 1
ATOM 876 O O . THR A 1 105 ? -3.827 7.049 -7.260 1.00 46.97 105 THR A O 1
ATOM 879 N N . SER A 1 106 ? -1.890 6.477 -6.293 1.00 41.47 106 SER A N 1
ATOM 880 C CA . SER A 1 106 ? -1.052 6.874 -7.414 1.00 41.47 106 SER A CA 1
ATOM 881 C C . SER A 1 106 ? -0.834 5.622 -8.251 1.00 41.47 106 SER A C 1
ATOM 883 O O . SER A 1 106 ? -0.007 4.77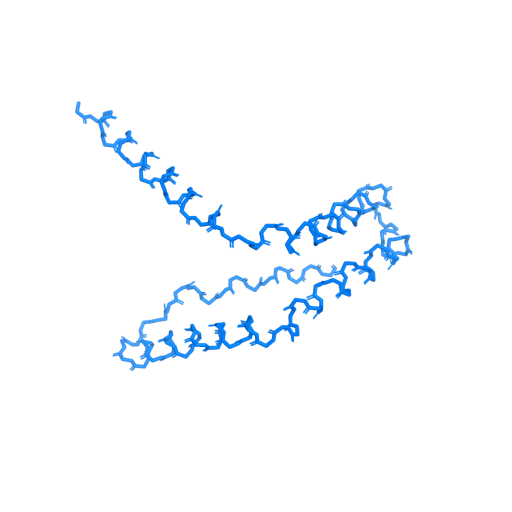1 -7.916 1.00 41.47 106 SER A O 1
ATOM 885 N N . MET A 1 107 ? -1.671 5.497 -9.277 1.00 38.72 107 MET A N 1
ATOM 886 C CA . MET A 1 107 ? -1.348 4.743 -10.487 1.00 38.72 107 MET A CA 1
ATOM 887 C C . MET A 1 107 ? -0.273 5.490 -11.271 1.00 38.72 107 MET A C 1
ATOM 889 O O . MET A 1 107 ? -0.318 6.743 -11.251 1.00 38.72 107 MET A O 1
#

pLDDT: mean 71.92, std 16.41, range [37.41, 90.38]

Sequence (107 aa):
MFLFFLWGYFWVILSIKHGALKNGVLWAFLPLLRSYEDFTKCCKDSGILMVVKCRKENSALKECLTAHYNDPAFYEECKMEYLKEREEFRKTGIPTKKRLQKLPTSM

Radius of gyration: 19.82 Å; Cα contacts (8 Å, |Δi|>4): 35; chains: 1; bounding box: 39×38×54 Å

Secondary structure (DSSP, 8-state):
-HHHHHHHHHHHHHHHHHTTS-SSHHHHHHHHHHHHHHHHHHHHHHGGGHHHHTHHHHHHHHHHHHHHHT-HHHHHHHHHHHHHHHHHHHHH----TTS--------

Organism: Acinonyx jubatus (NCBI:txid32536)